Protein AF-A0A959GYV6-F1 (afdb_monomer_lite)

Foldseek 3Di:
DDDDPVNVVVVVVVVVVVPPPDDDCLDDDQLPDDDPAKDWDFAQQPPDPQADFQRDPRDTDGDRTLDPPRDPQAHFPPIDIGGDDGDCVVPPDDDDDDDDDDPDDQFDDPDDDGGGDPVDNCNSPRHHDDFDWDDDPPHDTDTDD

Secondary structure (DSSP, 8-state):
----HHHHHHHHHHHHHTT--PPP-S----S-SS--SEEEE---SS--TT-EEEEETTEEEEES---SSEETTEE----EEEEPPP--TT-S----------SS-----TT----S--S-HHHHTT------EE-STT---EE--

pLDDT: mean 87.3, std 10.49, range [53.22, 96.56]

Sequence (145 aa):
MSIRSDQFLLLLTCLLWSNTSFSQIIWQEDFNGANQGWTQNFTDCDGTPQSFAGVQNGRFEVIDMEGAPCCASGGGNGNEWLTDEIDISSACSVSLSASYGFTGIMECEPGGPYFGCSGNVNIDNGHDQMLFEYSLDGGPFVTFT

Radius of gyration: 23.27 Å; chains: 1; bounding box: 63×35×66 Å

Structure (mmCIF, N/CA/C/O backbone):
data_AF-A0A959GYV6-F1
#
_entry.id   AF-A0A959GYV6-F1
#
loop_
_atom_site.group_PDB
_atom_site.id
_atom_site.type_symbol
_atom_site.label_atom_id
_atom_site.label_alt_id
_atom_site.label_comp_id
_atom_site.label_asym_id
_atom_site.label_entity_id
_atom_site.label_seq_id
_atom_site.pdbx_PDB_ins_code
_atom_site.Cartn_x
_atom_site.Cartn_y
_atom_site.Cartn_z
_atom_site.occupancy
_atom_site.B_iso_or_equiv
_atom_site.auth_seq_id
_atom_site.auth_comp_id
_atom_site.auth_asym_id
_atom_site.auth_atom_id
_atom_site.pdbx_PDB_model_num
ATOM 1 N N . MET A 1 1 ? -42.622 -4.254 47.967 1.00 53.72 1 MET A N 1
ATOM 2 C CA . MET A 1 1 ? -42.078 -3.057 47.292 1.00 53.72 1 MET A CA 1
ATOM 3 C C . MET A 1 1 ? -42.675 -3.041 45.891 1.00 53.72 1 MET A C 1
ATOM 5 O O . MET A 1 1 ? -42.405 -3.963 45.140 1.00 53.72 1 MET A O 1
ATOM 9 N N . SER A 1 2 ? -43.614 -2.131 45.611 1.00 65.12 2 SER A N 1
ATOM 10 C CA . SER A 1 2 ? -44.363 -2.090 44.343 1.00 65.12 2 SER A CA 1
ATOM 11 C C . SER A 1 2 ? -43.698 -1.079 43.412 1.00 65.12 2 SER A C 1
ATOM 13 O O . SER A 1 2 ? -43.656 0.107 43.741 1.00 65.12 2 SER A O 1
ATOM 15 N N . ILE A 1 3 ? -43.125 -1.551 42.304 1.00 58.88 3 ILE A N 1
ATOM 16 C CA . ILE A 1 3 ? -42.569 -0.684 41.260 1.00 58.88 3 ILE A CA 1
ATOM 17 C C . ILE A 1 3 ? -43.760 -0.115 40.488 1.00 58.88 3 ILE A C 1
ATOM 19 O O . ILE A 1 3 ? -44.600 -0.866 39.993 1.00 58.88 3 ILE A O 1
ATOM 23 N N . ARG A 1 4 ? -43.873 1.214 40.428 1.00 73.12 4 ARG A N 1
ATOM 24 C CA . ARG A 1 4 ? -44.948 1.874 39.676 1.00 73.12 4 ARG A CA 1
ATOM 25 C C . ARG A 1 4 ? -44.718 1.661 38.178 1.00 73.12 4 ARG A C 1
ATOM 27 O O . ARG A 1 4 ? -43.582 1.756 37.724 1.00 73.12 4 ARG A O 1
ATOM 34 N N . SER A 1 5 ? -45.797 1.415 37.431 1.00 69.25 5 SER A N 1
ATOM 35 C CA . SER A 1 5 ? -45.821 1.239 35.964 1.00 69.25 5 SER A CA 1
ATOM 36 C C . SER A 1 5 ? -44.900 2.220 35.220 1.00 69.25 5 SER A C 1
ATOM 38 O O . SER A 1 5 ? -44.153 1.829 34.327 1.00 69.25 5 SER A O 1
ATOM 40 N N . ASP A 1 6 ? -44.878 3.477 35.662 1.00 71.62 6 ASP A N 1
ATOM 41 C CA . ASP A 1 6 ? -44.107 4.556 35.035 1.00 71.62 6 ASP A CA 1
ATOM 42 C C . ASP A 1 6 ? -42.584 4.378 35.176 1.00 71.62 6 ASP A C 1
ATOM 44 O O . ASP A 1 6 ? -41.828 4.745 34.282 1.00 71.62 6 ASP A O 1
ATOM 48 N N . GLN A 1 7 ? -42.116 3.764 36.270 1.00 70.94 7 GLN A N 1
ATOM 49 C CA . GLN A 1 7 ? -40.693 3.462 36.481 1.00 70.94 7 GLN A CA 1
ATOM 50 C C . GLN A 1 7 ? -40.235 2.270 35.639 1.00 70.94 7 GLN A C 1
ATOM 52 O O . GLN A 1 7 ? -39.088 2.229 35.202 1.00 70.94 7 GLN A O 1
ATOM 57 N N . PHE A 1 8 ? -41.135 1.316 35.390 1.00 72.62 8 PHE A N 1
ATOM 58 C CA . PHE A 1 8 ? -40.847 0.157 34.552 1.00 72.62 8 PHE A CA 1
ATOM 59 C C . PHE A 1 8 ? -40.706 0.562 33.081 1.00 72.62 8 PHE A C 1
ATOM 61 O O . PHE A 1 8 ? -39.785 0.114 32.403 1.00 72.62 8 PHE A O 1
ATOM 68 N N . LEU A 1 9 ? -41.568 1.471 32.612 1.00 75.50 9 LEU A N 1
ATOM 69 C CA . LEU A 1 9 ? -41.514 1.991 31.248 1.00 75.50 9 LEU A CA 1
ATOM 70 C C . LEU A 1 9 ? -40.233 2.800 30.991 1.00 75.50 9 LEU A C 1
ATOM 72 O O . LEU A 1 9 ? -39.627 2.634 29.938 1.00 75.50 9 LEU A O 1
ATOM 76 N N . LEU A 1 10 ? -39.792 3.607 31.967 1.00 73.69 10 LEU A N 1
ATOM 77 C CA . LEU A 1 10 ? -38.554 4.394 31.877 1.00 73.69 10 LEU A CA 1
ATOM 78 C C . LEU A 1 10 ? -37.295 3.511 31.835 1.00 73.69 10 LEU A C 1
ATOM 80 O O . LEU A 1 10 ? -36.359 3.783 31.087 1.00 73.69 10 LEU A O 1
ATOM 84 N N . LEU A 1 11 ? -37.273 2.437 32.632 1.00 71.50 11 LEU A N 1
ATOM 85 C CA . LEU A 1 11 ? -36.168 1.477 32.632 1.00 71.50 11 LEU A CA 1
ATOM 86 C C . LEU A 1 11 ? -36.087 0.737 31.288 1.00 71.50 11 LEU A C 1
ATOM 88 O O . LEU A 1 11 ? -34.999 0.521 30.758 1.00 71.50 11 LEU A O 1
ATOM 92 N N . LEU A 1 12 ? -37.248 0.384 30.725 1.00 70.31 12 LEU A N 1
ATOM 93 C CA . LEU A 1 12 ? -37.350 -0.309 29.446 1.00 70.31 12 LEU A CA 1
ATOM 94 C C . LEU A 1 12 ? -36.900 0.582 28.280 1.00 70.31 12 LEU A C 1
ATOM 96 O O . LEU A 1 12 ? -36.169 0.111 27.414 1.00 70.31 12 LEU A O 1
ATOM 100 N N . THR A 1 13 ? -37.263 1.870 28.263 1.00 68.44 13 THR A N 1
ATOM 101 C CA . THR A 1 13 ? -36.753 2.805 27.248 1.00 68.44 13 THR A CA 1
ATOM 102 C C . THR A 1 13 ? -35.246 3.017 27.372 1.00 68.44 13 THR A C 1
ATOM 104 O O . THR A 1 13 ? -34.564 2.966 26.355 1.00 68.44 13 THR A O 1
ATOM 107 N N . CYS A 1 14 ? -34.683 3.153 28.576 1.00 65.94 14 CYS A N 1
ATOM 108 C CA . CYS A 1 14 ? -33.226 3.252 28.742 1.00 65.94 14 CYS A CA 1
ATOM 109 C C . CYS A 1 14 ? -32.470 2.002 28.244 1.00 65.94 14 CYS A C 1
ATOM 111 O O . CYS A 1 14 ? -31.415 2.143 27.632 1.00 65.94 14 CYS A O 1
ATOM 113 N N . LEU A 1 15 ? -33.016 0.799 28.454 1.00 65.12 15 LEU A N 1
ATOM 114 C CA . LEU A 1 15 ? -32.416 -0.471 28.009 1.00 65.12 15 LEU A CA 1
ATOM 115 C C . LEU A 1 15 ? -32.577 -0.739 26.502 1.00 65.12 15 LEU A C 1
ATOM 117 O O . LEU A 1 15 ? -31.779 -1.461 25.905 1.00 65.12 15 LEU A O 1
ATOM 121 N N . LEU A 1 16 ? -33.613 -0.184 25.870 1.00 62.66 16 LEU A N 1
ATOM 122 C CA . LEU A 1 16 ? -33.844 -0.338 24.430 1.00 62.66 16 LEU A CA 1
ATOM 123 C C . LEU A 1 16 ? -33.045 0.674 23.595 1.00 62.66 16 LEU A C 1
ATOM 125 O O . LEU A 1 16 ? -32.715 0.382 22.450 1.00 62.66 16 LEU A O 1
ATOM 129 N N . TRP A 1 17 ? -32.688 1.828 24.165 1.00 57.50 17 TRP A N 1
ATOM 130 C CA . TRP A 1 17 ? -31.886 2.855 23.486 1.00 57.50 17 TRP A CA 1
ATOM 131 C C . TRP A 1 17 ? -30.374 2.606 23.580 1.00 57.50 17 TRP A C 1
ATOM 133 O O . TRP A 1 17 ? -29.615 3.156 22.790 1.00 57.50 17 TRP A O 1
ATOM 143 N N . SER A 1 18 ? -29.917 1.749 24.496 1.00 56.81 18 SER A N 1
ATOM 144 C CA . SER A 1 18 ? -28.494 1.409 24.640 1.00 56.81 18 SER A CA 1
ATOM 145 C C . SER A 1 18 ? -27.955 0.453 23.566 1.00 56.81 18 SER A C 1
ATOM 147 O O . SER A 1 18 ? -26.756 0.208 23.538 1.00 56.81 18 SER A O 1
ATOM 149 N N . ASN A 1 19 ? -28.812 -0.103 22.699 1.00 53.22 19 ASN A N 1
ATOM 150 C CA . ASN A 1 19 ? -28.428 -1.142 21.732 1.00 53.22 19 ASN A CA 1
ATOM 151 C C . ASN A 1 19 ? -28.335 -0.662 20.275 1.00 53.22 19 ASN A C 1
ATOM 153 O O . ASN A 1 19 ? -28.107 -1.473 19.380 1.00 53.22 19 ASN A O 1
ATOM 157 N N . THR A 1 20 ? -28.490 0.633 19.998 1.00 54.47 20 THR A N 1
ATOM 158 C CA . THR A 1 20 ? -28.178 1.163 18.665 1.00 54.47 20 THR A CA 1
ATOM 159 C C . THR A 1 20 ? -26.695 1.509 18.594 1.00 54.47 20 THR A C 1
ATOM 161 O O . THR A 1 20 ? -26.303 2.653 18.819 1.00 54.47 20 THR A O 1
ATOM 164 N N . SER A 1 21 ? -25.861 0.509 18.303 1.00 58.50 21 SER A N 1
ATOM 165 C CA . SER A 1 21 ? -24.477 0.725 17.881 1.00 58.50 21 SER A CA 1
ATOM 166 C C . SER A 1 21 ? -24.500 1.387 16.505 1.00 58.50 21 SER A C 1
ATOM 168 O O . SER A 1 21 ? -24.691 0.724 15.488 1.00 58.50 21 SER A O 1
ATOM 170 N N . PHE A 1 22 ? -24.362 2.710 16.458 1.00 63.47 22 PHE A N 1
ATOM 171 C CA . PHE A 1 22 ? -24.042 3.376 15.201 1.00 63.47 22 PHE A CA 1
ATOM 172 C C . PHE A 1 22 ? -22.615 2.989 14.818 1.00 63.47 22 PHE A C 1
ATOM 174 O O . PHE A 1 22 ? -21.720 3.041 15.661 1.00 63.47 22 PHE A O 1
ATOM 181 N N . SER A 1 23 ? -22.410 2.603 13.559 1.00 70.62 23 SER A N 1
ATOM 182 C CA . SER A 1 23 ? -21.064 2.483 13.005 1.00 70.62 23 SER A CA 1
ATOM 183 C C . SER A 1 23 ? -20.390 3.847 13.118 1.00 70.62 23 SER A C 1
ATOM 185 O O . SER A 1 23 ? -20.900 4.831 12.581 1.00 70.62 23 SER A O 1
ATOM 187 N N . GLN A 1 24 ? -19.286 3.916 13.853 1.00 84.06 24 GLN A N 1
ATOM 188 C CA . GLN A 1 24 ? -18.478 5.124 13.973 1.00 84.06 24 GLN A CA 1
ATOM 189 C C . GLN A 1 24 ? -17.292 5.007 13.021 1.00 84.06 24 GLN A C 1
ATOM 191 O O . GLN A 1 24 ? -16.722 3.928 12.867 1.00 84.06 24 GLN A O 1
ATOM 196 N N . ILE A 1 25 ? -16.929 6.115 12.380 1.00 89.38 25 ILE A N 1
ATOM 197 C CA . ILE A 1 25 ? -15.669 6.207 11.645 1.00 89.38 25 ILE A CA 1
ATOM 198 C C . ILE A 1 25 ? -14.581 6.395 12.697 1.00 89.38 25 ILE A C 1
ATOM 200 O O . ILE A 1 25 ? -14.525 7.437 13.345 1.00 89.38 25 ILE A O 1
ATOM 204 N N . ILE A 1 26 ? -13.776 5.355 12.907 1.00 91.12 26 ILE A N 1
ATOM 205 C CA . ILE A 1 26 ? -12.670 5.373 13.877 1.00 91.12 26 ILE A CA 1
ATOM 206 C C . ILE A 1 26 ? -11.472 6.122 13.283 1.00 91.12 26 ILE A C 1
ATOM 208 O O . ILE A 1 26 ? -10.762 6.828 13.993 1.00 91.12 26 ILE A O 1
ATOM 212 N N . TRP A 1 27 ? -11.286 6.010 11.968 1.00 93.00 27 TRP A N 1
ATOM 213 C CA . TRP A 1 27 ? -10.238 6.685 11.218 1.00 93.00 27 TRP A CA 1
ATOM 214 C C . TRP A 1 27 ? -10.654 6.802 9.743 1.00 93.00 27 TRP A C 1
ATOM 216 O O . TRP A 1 27 ? -11.344 5.920 9.224 1.00 93.00 27 TRP A O 1
ATOM 226 N N . GLN A 1 28 ? -10.269 7.896 9.084 1.00 93.44 28 GLN A N 1
ATOM 227 C CA . GLN A 1 28 ? -10.508 8.127 7.660 1.00 93.44 28 GLN A CA 1
ATOM 228 C C . GLN A 1 28 ? -9.423 9.041 7.095 1.00 93.44 28 GLN A C 1
ATOM 230 O O . GLN A 1 28 ? -9.187 10.118 7.633 1.00 93.44 28 GLN A O 1
ATOM 235 N N . GLU A 1 29 ? -8.860 8.652 5.956 1.00 95.00 29 GLU A N 1
ATOM 236 C CA . GLU A 1 29 ? -8.086 9.538 5.091 1.00 95.00 29 GLU A CA 1
ATOM 237 C C . GLU A 1 29 ? -8.898 9.828 3.826 1.00 95.00 29 GLU A C 1
ATOM 239 O O . GLU A 1 29 ? -9.385 8.915 3.157 1.00 95.00 29 GLU A O 1
ATOM 244 N N . ASP A 1 30 ? -9.076 11.111 3.524 1.00 94.06 30 ASP A N 1
ATOM 245 C CA . ASP A 1 30 ? -9.763 11.614 2.329 1.00 94.06 30 ASP A CA 1
ATOM 246 C C . ASP A 1 30 ? -8.837 12.449 1.430 1.00 94.06 30 ASP A C 1
ATOM 248 O O . ASP A 1 30 ? -9.275 13.026 0.434 1.00 94.06 30 ASP A O 1
ATOM 252 N N . PHE A 1 31 ? -7.553 12.501 1.791 1.00 94.50 31 PHE A N 1
ATOM 253 C CA . PHE A 1 31 ? -6.476 13.256 1.169 1.00 94.50 31 PHE A CA 1
ATOM 254 C C . PHE A 1 31 ? -6.792 14.746 1.030 1.00 94.50 31 PHE A C 1
ATOM 256 O O . PHE A 1 31 ? -6.280 15.432 0.138 1.00 94.50 31 PHE A O 1
ATOM 263 N N . ASN A 1 32 ? -7.637 15.261 1.928 1.00 91.75 32 ASN A N 1
ATOM 264 C CA . ASN A 1 32 ? -7.999 16.659 1.998 1.00 91.75 32 ASN A CA 1
ATOM 265 C C . ASN A 1 32 ? -7.324 17.323 3.204 1.00 91.75 32 ASN A C 1
ATOM 267 O O . ASN A 1 32 ? -7.686 17.117 4.361 1.00 91.75 32 ASN A O 1
ATOM 271 N N . GLY A 1 33 ? -6.353 18.188 2.923 1.00 88.06 33 GLY A N 1
ATOM 272 C CA . GLY A 1 33 ? -5.636 18.938 3.948 1.00 88.06 33 GLY A CA 1
ATOM 273 C C . GLY A 1 33 ? -4.312 18.292 4.343 1.00 88.06 33 GLY A C 1
ATOM 274 O O . GLY A 1 33 ? -3.539 17.870 3.486 1.00 88.06 33 GLY A O 1
ATOM 275 N N . ALA A 1 34 ? -3.993 18.333 5.636 1.00 89.25 34 ALA A N 1
ATOM 276 C CA . ALA A 1 34 ? -2.729 17.820 6.154 1.00 89.25 34 ALA A CA 1
ATOM 277 C C . ALA A 1 34 ? -2.789 16.298 6.343 1.00 89.25 34 ALA A C 1
ATOM 279 O O . ALA A 1 34 ? -3.842 15.767 6.679 1.00 89.25 34 ALA A O 1
ATOM 280 N N . ASN A 1 35 ? -1.643 15.629 6.180 1.00 91.94 35 ASN A N 1
ATOM 281 C CA . ASN A 1 35 ? -1.473 14.205 6.477 1.00 91.94 35 ASN A CA 1
ATOM 282 C C . ASN A 1 35 ? -1.975 13.895 7.904 1.00 91.94 35 ASN A C 1
ATOM 284 O O . ASN A 1 35 ? -1.534 14.535 8.864 1.00 91.94 35 ASN A O 1
ATOM 288 N N . GLN A 1 36 ? -2.906 12.940 8.014 1.00 88.06 36 GLN A N 1
ATOM 289 C CA . GLN A 1 36 ? -3.612 12.597 9.254 1.00 88.06 36 GLN A CA 1
ATOM 290 C C . GLN A 1 36 ? -3.006 11.400 10.010 1.00 88.06 36 GLN A C 1
ATOM 292 O O . GLN A 1 36 ? -3.703 10.743 10.783 1.00 88.06 36 GLN A O 1
ATOM 297 N N . GLY A 1 37 ? -1.719 11.120 9.805 1.00 92.44 37 GLY A N 1
ATOM 298 C CA . GLY A 1 37 ? -1.010 10.023 10.463 1.00 92.44 37 GLY A CA 1
ATOM 299 C C . GLY A 1 37 ? -0.815 8.838 9.530 1.00 92.44 37 GLY A C 1
ATOM 300 O O . GLY A 1 37 ? -1.466 7.804 9.663 1.00 92.44 37 GLY A O 1
ATOM 301 N N . TRP A 1 38 ? 0.054 9.019 8.541 1.00 95.88 38 TRP A N 1
ATOM 302 C CA . TRP A 1 38 ? 0.535 7.957 7.667 1.00 95.88 38 TRP A CA 1
ATOM 303 C C . TRP A 1 38 ? 1.924 8.286 7.128 1.00 95.88 38 TRP A C 1
ATOM 305 O O . TRP A 1 38 ? 2.351 9.444 7.061 1.00 95.88 38 TRP A O 1
ATOM 315 N N . THR A 1 39 ? 2.619 7.251 6.682 1.00 96.56 39 THR A N 1
ATOM 316 C CA . THR A 1 39 ? 3.921 7.327 6.031 1.00 96.56 39 THR A CA 1
ATOM 317 C C . THR A 1 39 ? 3.868 6.658 4.664 1.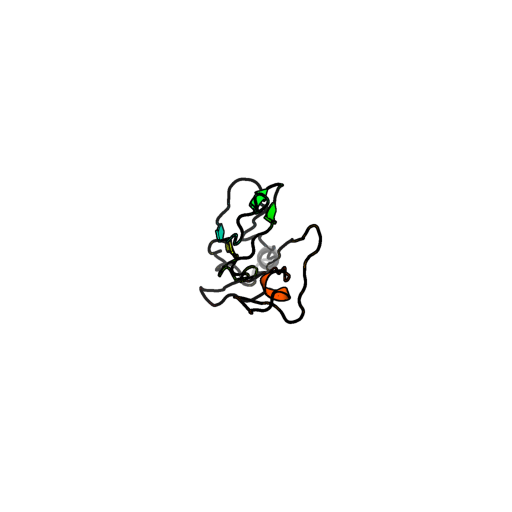00 96.56 39 THR A C 1
ATOM 319 O O . THR A 1 39 ? 2.930 5.936 4.330 1.00 96.56 39 THR A O 1
ATOM 322 N N . GLN A 1 40 ? 4.866 6.951 3.840 1.00 95.44 40 GLN A N 1
ATOM 323 C CA . GLN A 1 40 ? 5.019 6.346 2.527 1.00 95.44 40 GLN A CA 1
ATOM 324 C C . GLN A 1 40 ? 6.486 5.994 2.309 1.00 95.44 40 GLN A C 1
ATOM 326 O O . GLN A 1 40 ? 7.378 6.744 2.718 1.00 95.44 40 GLN A O 1
ATOM 331 N N . ASN A 1 41 ? 6.728 4.882 1.632 1.00 95.12 41 ASN A N 1
ATOM 332 C CA . ASN A 1 41 ? 8.045 4.456 1.202 1.00 95.12 41 ASN A CA 1
ATOM 333 C C . ASN A 1 41 ? 7.934 3.914 -0.219 1.00 95.12 41 ASN A C 1
ATOM 335 O O . ASN A 1 41 ? 7.536 2.770 -0.427 1.00 95.12 41 ASN A O 1
ATOM 339 N N . PHE A 1 42 ? 8.257 4.767 -1.188 1.00 95.12 42 PHE A N 1
ATOM 340 C CA . PHE A 1 42 ? 8.234 4.406 -2.595 1.00 95.12 42 PHE A CA 1
ATOM 341 C C . PHE A 1 42 ? 9.634 4.523 -3.188 1.00 95.12 42 PHE A C 1
ATOM 343 O O . PHE A 1 42 ? 10.342 5.502 -2.949 1.00 95.12 42 PHE A O 1
ATOM 350 N N . THR A 1 43 ? 10.027 3.513 -3.956 1.00 94.62 43 THR A N 1
ATOM 351 C CA . THR A 1 43 ? 11.280 3.468 -4.705 1.00 94.62 43 THR A CA 1
ATOM 352 C C . THR A 1 43 ? 10.973 3.595 -6.188 1.00 94.62 43 THR A C 1
ATOM 354 O O . THR A 1 43 ? 10.215 2.793 -6.732 1.00 94.62 43 THR A O 1
ATOM 357 N N . ASP A 1 44 ? 11.579 4.610 -6.790 1.00 93.69 44 ASP A N 1
ATOM 358 C CA . ASP A 1 44 ? 11.684 4.825 -8.231 1.00 93.69 44 ASP A CA 1
ATOM 359 C C . ASP A 1 44 ? 13.034 4.248 -8.679 1.00 93.69 44 ASP A C 1
ATOM 361 O O . ASP A 1 44 ? 14.090 4.610 -8.139 1.00 93.69 44 ASP A O 1
ATOM 365 N N . CYS A 1 45 ? 12.989 3.275 -9.582 1.00 91.50 45 CYS A N 1
ATOM 366 C CA . CYS A 1 45 ? 14.138 2.479 -9.982 1.00 91.50 45 CYS A CA 1
ATOM 367 C C . CYS A 1 45 ? 14.813 2.959 -11.267 1.00 91.50 45 CYS A C 1
ATOM 369 O O . CYS A 1 45 ? 15.955 2.558 -11.521 1.00 91.50 45 CYS A O 1
ATOM 371 N N . ASP A 1 46 ? 14.170 3.819 -12.052 1.00 89.00 46 ASP A N 1
ATOM 372 C CA . ASP A 1 46 ? 14.699 4.304 -13.328 1.00 89.00 46 ASP A CA 1
ATOM 373 C C . ASP A 1 46 ? 14.796 5.840 -13.423 1.00 89.00 46 ASP A C 1
ATOM 375 O O . ASP A 1 46 ? 15.527 6.365 -14.274 1.00 89.00 46 ASP A O 1
ATOM 379 N N . GLY A 1 47 ? 14.188 6.556 -12.477 1.00 88.38 47 GLY A N 1
ATOM 380 C CA . GLY A 1 47 ? 14.299 7.992 -12.294 1.00 88.38 47 GLY A CA 1
ATOM 381 C C . GLY A 1 47 ? 13.533 8.792 -13.336 1.00 88.38 47 GLY A C 1
ATOM 382 O O . GLY A 1 47 ? 14.018 9.876 -13.708 1.00 88.38 47 GLY A O 1
ATOM 383 N N . THR A 1 48 ? 12.423 8.282 -13.889 1.00 89.75 48 THR A N 1
ATOM 384 C CA . THR A 1 48 ? 11.721 9.046 -14.924 1.00 89.75 48 THR A CA 1
ATOM 385 C C . THR A 1 48 ? 11.162 10.364 -14.366 1.00 89.75 48 THR A C 1
ATOM 387 O O . THR A 1 48 ? 10.692 10.450 -13.232 1.00 89.75 48 THR A O 1
ATOM 390 N N . PRO A 1 49 ? 11.181 11.463 -15.146 1.00 92.00 49 PRO A N 1
ATOM 391 C CA . PRO A 1 49 ? 10.594 12.731 -14.704 1.00 92.00 49 PRO A CA 1
ATOM 392 C C . PRO A 1 49 ? 9.086 12.681 -14.418 1.00 92.00 49 PRO A C 1
ATOM 394 O O . PRO A 1 49 ? 8.541 13.659 -13.904 1.00 92.00 49 PRO A O 1
ATOM 397 N N . GLN A 1 50 ? 8.403 11.619 -14.843 1.00 89.44 50 GLN A N 1
ATOM 398 C CA . GLN A 1 50 ? 6.972 11.411 -14.670 1.00 89.44 50 GLN A CA 1
ATOM 399 C C . GLN A 1 50 ? 6.646 10.678 -13.364 1.00 89.44 50 GLN A C 1
ATOM 401 O O . GLN A 1 50 ? 5.496 10.767 -12.925 1.00 89.44 50 GLN A O 1
ATOM 406 N N . SER A 1 51 ? 7.632 10.014 -12.753 1.00 94.06 51 SER A N 1
ATOM 407 C CA . SER A 1 51 ? 7.481 9.268 -11.510 1.00 94.06 51 SER A CA 1
ATOM 408 C C . SER A 1 51 ? 6.984 10.157 -10.372 1.00 94.06 51 SER A C 1
ATOM 410 O O . SER A 1 51 ? 7.465 11.275 -10.143 1.00 94.06 51 SER A O 1
ATOM 412 N N . PHE A 1 52 ? 5.967 9.678 -9.660 1.00 95.31 52 PHE A N 1
ATOM 413 C CA . PHE A 1 52 ? 5.328 10.416 -8.579 1.00 95.31 52 PHE A CA 1
ATOM 414 C C . PHE A 1 52 ? 4.696 9.473 -7.556 1.00 95.31 52 PHE A C 1
ATOM 416 O O . PHE A 1 52 ? 3.954 8.562 -7.911 1.00 95.31 52 PHE A O 1
ATOM 423 N N . ALA A 1 53 ? 4.916 9.759 -6.272 1.00 95.75 53 ALA A N 1
ATOM 424 C CA . ALA A 1 53 ? 4.176 9.166 -5.164 1.00 95.75 53 ALA A CA 1
ATOM 425 C C . ALA A 1 53 ? 3.817 10.254 -4.145 1.00 95.75 53 ALA A C 1
ATOM 427 O O . ALA A 1 53 ? 4.694 10.857 -3.513 1.00 95.75 53 ALA A O 1
ATOM 428 N N . GLY A 1 54 ? 2.526 10.533 -3.992 1.00 95.81 54 GLY A N 1
ATOM 429 C CA . GLY A 1 54 ? 2.065 11.526 -3.031 1.00 95.81 54 GLY A CA 1
ATOM 430 C C . GLY A 1 54 ? 0.625 11.971 -3.235 1.00 95.81 54 GLY A C 1
ATOM 431 O O . GLY A 1 54 ? -0.119 11.434 -4.051 1.00 95.81 54 GLY A O 1
ATOM 432 N N . VAL A 1 55 ? 0.220 12.986 -2.474 1.00 96.06 55 VAL A N 1
ATOM 433 C CA . VAL A 1 55 ? -1.137 13.534 -2.550 1.00 96.06 55 VAL A CA 1
ATOM 434 C C . VAL A 1 55 ? -1.224 14.598 -3.636 1.00 96.06 55 VAL A C 1
ATOM 436 O O . VAL A 1 55 ? -0.560 15.632 -3.563 1.00 96.06 55 VAL A O 1
ATOM 439 N N . GLN A 1 56 ? -2.104 14.377 -4.609 1.00 94.19 56 GLN A N 1
ATOM 440 C CA . GLN A 1 56 ? -2.504 15.382 -5.588 1.00 94.19 56 GLN A CA 1
ATOM 441 C C . GLN A 1 56 ? -3.946 15.132 -6.046 1.00 94.19 56 GLN A C 1
ATOM 443 O O . GLN A 1 56 ? -4.471 14.029 -5.940 1.00 94.19 56 GLN A O 1
ATOM 448 N N . ASN A 1 57 ? -4.634 16.174 -6.520 1.00 92.38 57 ASN A N 1
ATOM 449 C CA . ASN A 1 57 ? -6.006 16.065 -7.039 1.00 92.38 57 ASN A CA 1
ATOM 450 C C . ASN A 1 57 ? -7.018 15.402 -6.072 1.00 92.38 57 ASN A C 1
ATOM 452 O O . ASN A 1 57 ? -7.946 14.727 -6.523 1.00 92.38 57 ASN A O 1
ATOM 456 N N . GLY A 1 58 ? -6.836 15.580 -4.757 1.00 92.75 58 GLY A N 1
ATOM 457 C CA . GLY A 1 58 ? -7.714 15.015 -3.724 1.00 92.75 58 GLY A CA 1
ATOM 458 C C . GLY A 1 58 ? -7.613 13.495 -3.561 1.00 92.75 58 GLY A C 1
ATOM 459 O O . GLY A 1 58 ? -8.575 12.873 -3.125 1.00 92.75 58 GLY A O 1
ATOM 460 N N . ARG A 1 59 ? -6.490 12.883 -3.959 1.00 94.31 59 ARG A N 1
ATOM 461 C CA . ARG A 1 59 ? -6.191 11.464 -3.735 1.00 94.31 59 ARG A CA 1
ATOM 462 C C . ARG A 1 59 ? -4.691 11.248 -3.567 1.00 94.31 59 ARG A C 1
ATOM 464 O O . ARG A 1 59 ? -3.889 12.110 -3.925 1.00 94.31 59 ARG A O 1
ATOM 471 N N . PHE A 1 60 ? -4.313 10.088 -3.057 1.00 96.00 60 PHE A N 1
ATOM 472 C CA . PHE A 1 60 ? -2.950 9.607 -3.205 1.00 96.00 60 PHE A CA 1
ATOM 473 C C . PHE A 1 60 ? -2.764 9.035 -4.612 1.00 96.00 60 PHE A C 1
ATOM 475 O O . PHE A 1 60 ? -3.573 8.222 -5.062 1.00 96.00 60 PHE A O 1
ATOM 482 N N . GLU A 1 61 ? -1.739 9.488 -5.323 1.00 95.62 61 GLU A N 1
ATOM 483 C CA . GLU A 1 61 ? -1.405 9.017 -6.663 1.00 95.62 61 GLU A CA 1
ATOM 484 C C . GLU A 1 61 ? -0.020 8.381 -6.665 1.00 95.62 61 GLU A C 1
ATOM 486 O O . GLU A 1 61 ? 0.917 8.915 -6.069 1.00 95.62 61 GLU A O 1
ATOM 491 N N . VAL A 1 62 ? 0.077 7.252 -7.365 1.00 94.56 62 VAL A N 1
ATOM 492 C CA . VAL A 1 62 ? 1.319 6.548 -7.675 1.00 94.56 62 VAL A CA 1
ATOM 493 C C . VAL A 1 62 ? 1.418 6.483 -9.191 1.00 94.56 62 VAL A C 1
ATOM 495 O O . VAL A 1 62 ? 0.468 6.065 -9.855 1.00 94.56 62 VAL A O 1
ATOM 498 N N . ILE A 1 63 ? 2.538 6.942 -9.730 1.00 93.19 63 ILE A N 1
ATOM 499 C CA . ILE A 1 63 ? 2.837 6.971 -11.158 1.00 93.19 63 ILE A CA 1
ATOM 500 C C . ILE A 1 63 ? 4.267 6.478 -11.297 1.00 93.19 63 ILE A C 1
ATOM 502 O O . ILE A 1 63 ? 5.141 7.107 -10.711 1.00 93.19 63 ILE A O 1
ATOM 506 N N . ASP A 1 64 ? 4.479 5.404 -12.061 1.00 90.50 64 ASP A N 1
ATOM 507 C CA . ASP A 1 64 ? 5.818 4.942 -12.468 1.00 90.50 64 ASP A CA 1
ATOM 508 C C . ASP A 1 64 ? 6.767 4.784 -11.262 1.00 90.50 64 ASP A C 1
ATOM 510 O O . ASP A 1 64 ? 7.764 5.490 -11.120 1.00 90.50 64 ASP A O 1
ATOM 514 N N . MET A 1 65 ? 6.330 3.956 -10.302 1.00 93.06 65 MET A N 1
ATOM 515 C CA . MET A 1 65 ? 7.094 3.605 -9.103 1.00 93.06 65 MET A CA 1
ATOM 516 C C . MET A 1 65 ? 7.145 2.078 -8.980 1.00 93.06 65 MET A C 1
ATOM 518 O O . MET A 1 65 ? 6.159 1.451 -8.583 1.00 93.06 65 MET A O 1
ATOM 522 N N . GLU A 1 66 ? 8.299 1.474 -9.243 1.00 91.88 66 GLU A N 1
ATOM 523 C CA . GLU A 1 66 ? 8.428 0.017 -9.436 1.00 91.88 66 GLU A CA 1
ATOM 524 C C . GLU A 1 66 ? 8.693 -0.725 -8.115 1.00 91.88 66 GLU A C 1
ATOM 526 O O . GLU A 1 66 ? 8.390 -1.909 -7.944 1.00 91.88 66 GLU A O 1
ATOM 531 N N . GLY A 1 67 ? 9.269 -0.019 -7.143 1.00 91.56 67 GLY A N 1
ATOM 532 C CA . GLY A 1 67 ? 9.480 -0.507 -5.789 1.00 91.56 67 GLY A CA 1
ATOM 533 C C . GLY A 1 67 ? 10.716 -1.365 -5.576 1.00 91.56 67 GLY A C 1
ATOM 534 O O . GLY A 1 67 ? 11.296 -1.958 -6.482 1.00 91.56 67 GLY A O 1
ATOM 535 N N . ALA A 1 68 ? 11.153 -1.406 -4.318 1.00 90.25 68 ALA A N 1
ATOM 536 C CA . ALA A 1 68 ? 12.385 -2.080 -3.941 1.00 90.25 68 ALA A CA 1
ATOM 537 C C . ALA A 1 68 ? 12.213 -3.612 -3.850 1.00 90.25 68 ALA A C 1
ATOM 539 O O . ALA A 1 68 ? 11.141 -4.093 -3.479 1.00 90.25 68 ALA A O 1
ATOM 540 N N . PRO A 1 69 ? 13.288 -4.389 -4.085 1.00 91.75 69 PRO A N 1
ATOM 541 C CA . PRO A 1 69 ? 14.555 -3.959 -4.681 1.00 91.75 69 PRO A CA 1
ATOM 542 C C . PRO A 1 69 ? 14.394 -3.578 -6.160 1.00 91.75 69 PRO A C 1
ATOM 544 O O . PRO A 1 69 ? 13.576 -4.162 -6.857 1.00 91.75 69 PRO A O 1
ATOM 547 N N . CYS A 1 70 ? 15.235 -2.663 -6.648 1.00 92.56 70 CYS A N 1
ATOM 548 C CA . CYS A 1 70 ? 15.308 -2.379 -8.080 1.00 92.56 70 CYS A CA 1
ATOM 549 C C . CYS A 1 70 ? 15.924 -3.561 -8.827 1.00 92.56 70 CYS A C 1
ATOM 551 O O . CYS A 1 70 ? 17.052 -3.983 -8.546 1.00 92.56 70 CYS A O 1
ATOM 553 N N . CYS A 1 71 ? 15.162 -4.102 -9.765 1.00 90.88 71 CYS A N 1
ATOM 554 C CA . CYS A 1 71 ? 15.505 -5.267 -10.557 1.00 90.88 71 CYS A CA 1
ATOM 555 C C . CYS A 1 71 ? 16.184 -4.841 -11.861 1.00 90.88 71 CYS A C 1
ATOM 557 O O . CYS A 1 71 ? 16.091 -3.701 -12.304 1.00 90.88 71 CYS A O 1
ATOM 559 N N . ALA A 1 72 ? 16.881 -5.770 -12.520 1.00 86.25 72 ALA A N 1
ATOM 560 C CA . ALA A 1 72 ? 17.615 -5.463 -13.753 1.00 86.25 72 ALA A CA 1
ATOM 561 C C . ALA A 1 72 ? 16.715 -4.993 -14.911 1.00 86.25 72 ALA A C 1
ATOM 563 O O . ALA A 1 72 ? 17.216 -4.488 -15.913 1.00 86.25 72 ALA A O 1
ATOM 564 N N . SER A 1 73 ? 15.408 -5.220 -14.809 1.00 81.56 73 SER A N 1
ATOM 565 C CA . SER A 1 73 ? 14.443 -4.868 -15.842 1.00 81.56 73 SER A CA 1
ATOM 566 C C . SER A 1 73 ? 13.206 -4.169 -15.288 1.00 81.56 73 SER A C 1
ATOM 568 O O . SER A 1 73 ? 12.255 -4.113 -16.033 1.00 81.56 73 SER A O 1
ATOM 570 N N . GLY A 1 74 ? 13.206 -3.674 -14.044 1.00 88.31 74 GLY A N 1
ATOM 571 C CA . GLY A 1 74 ? 12.037 -3.051 -13.406 1.00 88.31 74 GLY A CA 1
ATOM 572 C C . GLY A 1 74 ? 12.180 -3.021 -11.879 1.00 88.31 74 GLY A C 1
ATOM 573 O O . GLY A 1 74 ? 13.289 -2.809 -11.383 1.00 88.31 74 GLY A O 1
ATOM 574 N N . GLY A 1 75 ? 11.119 -3.293 -11.120 1.00 90.94 75 GLY A N 1
ATOM 575 C CA . GLY A 1 75 ? 11.135 -3.264 -9.652 1.00 90.94 75 GLY A CA 1
ATOM 576 C C . GLY A 1 75 ? 10.544 -4.494 -8.978 1.00 90.94 75 GLY A C 1
ATOM 577 O O . GLY A 1 75 ? 10.031 -5.416 -9.606 1.00 90.94 75 GLY A O 1
ATOM 578 N N . GLY A 1 76 ? 10.707 -4.523 -7.659 1.00 89.62 76 GLY A N 1
ATOM 579 C CA . GLY A 1 76 ? 10.338 -5.639 -6.796 1.00 89.62 76 GLY A CA 1
ATOM 580 C C . GLY A 1 76 ? 9.004 -5.461 -6.073 1.00 89.62 76 GLY A C 1
ATOM 581 O O . GLY A 1 76 ? 8.733 -6.226 -5.147 1.00 89.62 76 GLY A O 1
ATOM 582 N N . ASN A 1 77 ? 8.196 -4.459 -6.438 1.00 82.62 77 ASN A N 1
ATOM 583 C CA . ASN A 1 77 ? 6.875 -4.187 -5.861 1.00 82.62 77 ASN A CA 1
ATOM 584 C C . ASN A 1 77 ? 6.855 -3.950 -4.333 1.00 82.62 77 ASN A C 1
ATOM 586 O O . ASN A 1 77 ? 5.824 -4.122 -3.686 1.00 82.62 77 ASN A O 1
ATOM 590 N N . GLY A 1 78 ? 7.976 -3.540 -3.731 1.00 85.44 78 GLY A N 1
ATOM 591 C CA . GLY A 1 78 ? 8.094 -3.236 -2.296 1.00 85.44 78 GLY A CA 1
ATOM 592 C C . GLY A 1 78 ? 7.704 -1.806 -1.908 1.00 85.44 78 GLY A C 1
ATOM 593 O O . GLY A 1 78 ? 8.318 -1.241 -1.005 1.00 85.44 78 GLY A O 1
ATOM 594 N N . ASN A 1 79 ? 6.764 -1.198 -2.631 1.00 92.81 79 ASN A N 1
ATOM 595 C CA . ASN A 1 79 ? 6.274 0.148 -2.350 1.00 92.81 79 ASN A CA 1
ATOM 596 C C . ASN A 1 79 ? 5.133 0.108 -1.339 1.00 92.81 79 ASN A C 1
ATOM 598 O O . ASN A 1 79 ? 4.239 -0.727 -1.447 1.00 92.81 79 ASN A O 1
ATOM 602 N N . GLU A 1 80 ? 5.143 1.032 -0.383 1.00 93.94 80 GLU A N 1
ATOM 603 C CA . GLU A 1 80 ? 4.190 1.013 0.720 1.00 93.94 80 GLU A CA 1
ATOM 604 C C . GLU A 1 80 ? 3.650 2.406 1.037 1.00 93.94 80 GLU A C 1
ATOM 606 O O . GLU A 1 80 ? 4.384 3.395 1.113 1.00 93.94 80 GLU A O 1
ATOM 611 N N . TRP A 1 81 ? 2.345 2.451 1.283 1.00 95.94 81 TRP A N 1
ATOM 612 C CA . TRP A 1 81 ? 1.668 3.527 1.985 1.00 95.94 81 TRP A CA 1
ATOM 613 C C . TRP A 1 81 ? 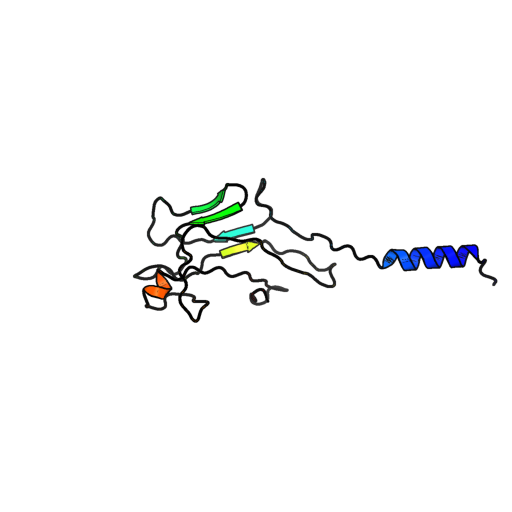1.047 2.924 3.246 1.00 95.94 81 TRP A C 1
ATOM 615 O O . TRP A 1 81 ? 0.293 1.956 3.149 1.00 95.94 81 TRP A O 1
ATOM 625 N N . LEU A 1 82 ? 1.386 3.461 4.418 1.00 96.38 82 LEU A N 1
ATOM 626 C CA . LEU A 1 82 ? 1.062 2.846 5.704 1.00 96.38 82 LEU A CA 1
ATOM 627 C C . LEU A 1 82 ? 0.509 3.883 6.679 1.00 96.38 82 LEU A C 1
ATOM 629 O O . LEU A 1 82 ? 1.151 4.902 6.934 1.00 96.38 82 LEU A O 1
ATOM 633 N N . THR A 1 83 ? -0.661 3.610 7.254 1.00 96.19 83 THR A N 1
ATOM 634 C CA . THR A 1 83 ? -1.222 4.427 8.337 1.00 96.19 83 THR A CA 1
ATOM 635 C C . THR A 1 83 ? -0.407 4.282 9.616 1.00 96.19 83 THR A C 1
ATOM 637 O O . THR A 1 83 ? 0.192 3.238 9.870 1.00 96.19 83 THR A O 1
ATOM 640 N N . ASP A 1 84 ? -0.470 5.290 10.480 1.00 95.12 84 ASP A N 1
ATOM 641 C CA . ASP A 1 84 ? -0.123 5.110 11.886 1.00 95.12 84 ASP A CA 1
ATOM 642 C C . ASP A 1 84 ? -1.047 4.059 12.536 1.00 95.12 84 ASP A C 1
ATOM 644 O O . ASP A 1 84 ? -2.084 3.667 11.985 1.00 95.1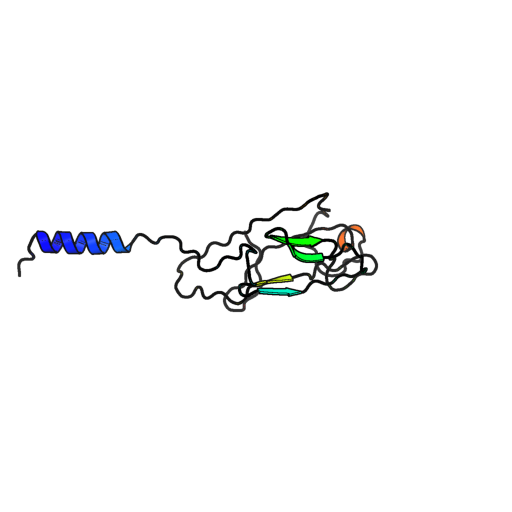2 84 ASP A O 1
ATOM 648 N N . GLU A 1 85 ? -0.678 3.589 13.728 1.00 95.50 85 GLU A N 1
ATOM 649 C CA . GLU A 1 85 ? -1.505 2.656 14.494 1.00 95.50 85 GLU A CA 1
ATOM 650 C C . GLU A 1 85 ? -2.851 3.297 14.875 1.00 95.50 85 GLU A C 1
ATOM 652 O O . GLU A 1 85 ? -2.909 4.381 15.461 1.00 95.50 85 GLU A O 1
ATOM 657 N N . ILE A 1 86 ? -3.947 2.599 14.571 1.00 94.56 86 ILE A N 1
ATOM 658 C CA . ILE A 1 86 ? -5.313 3.042 14.872 1.00 94.56 86 ILE A C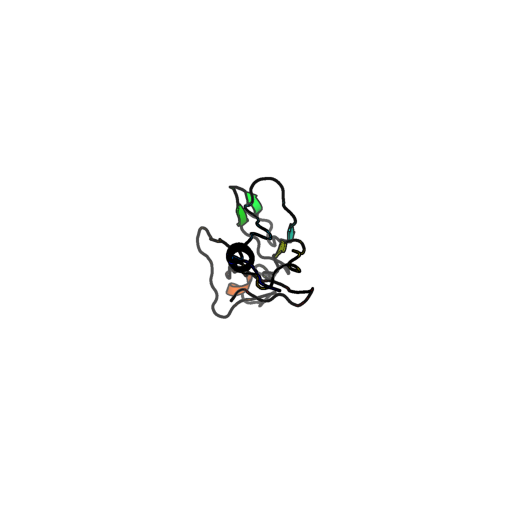A 1
ATOM 659 C C . ILE A 1 86 ? -5.819 2.272 16.097 1.00 94.56 86 ILE A C 1
ATOM 661 O O . ILE A 1 86 ? -5.940 1.047 16.062 1.00 94.56 86 ILE A O 1
ATOM 665 N N . ASP A 1 87 ? -6.153 2.981 17.180 1.00 92.88 87 ASP A N 1
ATOM 666 C CA . ASP A 1 87 ? -6.722 2.367 18.386 1.00 92.88 87 ASP A CA 1
ATOM 667 C C . ASP A 1 87 ? -8.169 1.911 18.147 1.00 92.88 87 ASP A C 1
ATOM 669 O O . ASP A 1 87 ? -9.094 2.715 18.008 1.00 92.88 87 ASP A O 1
ATOM 673 N N . ILE A 1 88 ? -8.363 0.593 18.142 1.00 92.12 88 ILE A N 1
ATOM 674 C CA . ILE A 1 88 ? -9.665 -0.063 17.994 1.00 92.12 88 ILE A CA 1
ATOM 675 C C . ILE A 1 88 ? -10.143 -0.737 19.291 1.00 92.12 88 ILE A C 1
ATOM 677 O O . ILE A 1 88 ? -11.103 -1.504 19.264 1.00 92.12 88 ILE A O 1
ATOM 681 N N . SER A 1 89 ? -9.523 -0.452 20.442 1.00 91.62 89 SER A N 1
ATOM 682 C CA . SER A 1 89 ? -9.801 -1.116 21.732 1.00 91.62 89 SER A CA 1
ATOM 683 C C . SER A 1 89 ? -11.244 -0.966 22.236 1.00 91.62 89 SER A C 1
ATOM 685 O O . SER A 1 89 ? -11.711 -1.759 23.056 1.00 91.62 89 SER A O 1
ATOM 687 N N . SER A 1 90 ? -11.968 0.038 21.738 1.00 87.38 90 SER A N 1
ATOM 688 C CA . SER A 1 90 ? -13.380 0.284 22.054 1.00 87.38 90 SER A CA 1
ATOM 689 C C . SER A 1 90 ? -14.366 -0.373 21.076 1.00 87.38 90 SER A C 1
ATOM 691 O O . SER A 1 90 ? -15.579 -0.282 21.280 1.00 87.38 90 SER A O 1
ATOM 693 N N . ALA A 1 91 ? -13.873 -1.046 20.032 1.00 88.12 91 ALA A N 1
ATOM 694 C CA . ALA A 1 91 ? -14.684 -1.665 18.993 1.00 88.12 91 ALA A CA 1
ATOM 695 C C . ALA A 1 91 ? -14.764 -3.190 19.165 1.00 88.12 91 ALA A C 1
ATOM 697 O O . ALA A 1 91 ? -13.761 -3.878 19.323 1.00 88.12 91 ALA A O 1
ATOM 698 N N . CYS A 1 92 ? -15.975 -3.743 19.068 1.00 87.12 92 CYS A N 1
ATOM 699 C CA . CYS A 1 92 ? -16.179 -5.199 19.036 1.00 87.12 92 CYS A CA 1
ATOM 700 C C . CYS A 1 92 ? -15.977 -5.798 17.634 1.00 87.12 92 CYS A C 1
ATOM 702 O O . CYS A 1 92 ? -15.810 -7.006 17.492 1.00 87.12 92 CYS A O 1
ATOM 704 N N . SER A 1 93 ? -16.063 -4.965 16.597 1.00 88.88 93 SER A N 1
ATOM 705 C CA . SER A 1 93 ? -15.919 -5.345 15.194 1.00 88.88 93 SER A CA 1
ATOM 706 C C . SER A 1 93 ? -15.491 -4.128 14.387 1.00 88.88 93 SER A C 1
ATOM 708 O O . SER A 1 93 ? -16.026 -3.039 14.603 1.00 88.88 93 SER A O 1
ATOM 710 N N . VAL A 1 94 ? -14.589 -4.329 13.433 1.00 89.69 94 VAL A N 1
ATOM 711 C CA . VAL A 1 94 ? -14.079 -3.283 12.543 1.00 89.69 94 VAL A CA 1
ATOM 712 C C . VAL A 1 94 ? -14.282 -3.737 11.104 1.00 89.69 94 VAL A C 1
ATOM 714 O O . VAL A 1 94 ? -14.036 -4.894 10.774 1.00 89.69 94 VAL A O 1
ATOM 717 N N . SER A 1 95 ? -14.746 -2.825 10.256 1.00 91.69 95 SER A N 1
ATOM 718 C CA . SER A 1 95 ? -14.787 -3.006 8.807 1.00 91.69 95 SER A CA 1
ATOM 719 C C . SER A 1 95 ? -13.797 -2.049 8.164 1.00 91.69 95 SER A C 1
ATOM 721 O O . SER A 1 95 ? -13.773 -0.869 8.515 1.00 91.69 95 SER A O 1
ATOM 723 N N . LEU A 1 96 ? -13.032 -2.546 7.202 1.00 92.31 96 LEU A N 1
ATOM 724 C CA . LEU A 1 96 ? -12.108 -1.755 6.402 1.00 92.31 96 LEU A CA 1
ATOM 725 C C . LEU A 1 96 ? -12.681 -1.591 4.997 1.00 92.31 96 LEU A C 1
ATOM 727 O O . LEU A 1 96 ? -13.327 -2.494 4.466 1.00 92.31 96 LEU A O 1
ATOM 731 N N . SER A 1 97 ? -12.451 -0.434 4.392 1.00 92.94 97 SER A N 1
ATOM 732 C CA . SER A 1 97 ? -12.835 -0.173 3.008 1.00 92.94 97 SER A CA 1
ATOM 733 C C . SER A 1 97 ? -11.875 0.827 2.390 1.00 92.94 97 SER A C 1
ATOM 735 O O . SER A 1 97 ? -11.547 1.825 3.028 1.00 92.94 97 SER A O 1
ATOM 737 N N . ALA A 1 98 ? -11.495 0.594 1.139 1.00 93.19 98 ALA A N 1
ATOM 738 C CA . ALA A 1 98 ? -10.702 1.519 0.346 1.00 93.19 98 ALA A CA 1
ATOM 739 C C . ALA A 1 98 ? -11.406 1.781 -0.989 1.00 93.19 98 ALA A C 1
ATOM 741 O O . ALA A 1 98 ? -11.985 0.875 -1.588 1.00 93.19 98 ALA A O 1
ATOM 742 N N . SER A 1 99 ? -11.359 3.030 -1.450 1.00 94.44 99 SER A N 1
ATOM 743 C CA . SER A 1 99 ? -11.748 3.393 -2.813 1.00 94.44 99 SER A CA 1
ATOM 744 C C . SER A 1 99 ? -10.484 3.614 -3.623 1.00 94.44 99 SER A C 1
ATOM 746 O O . SER A 1 99 ? -9.652 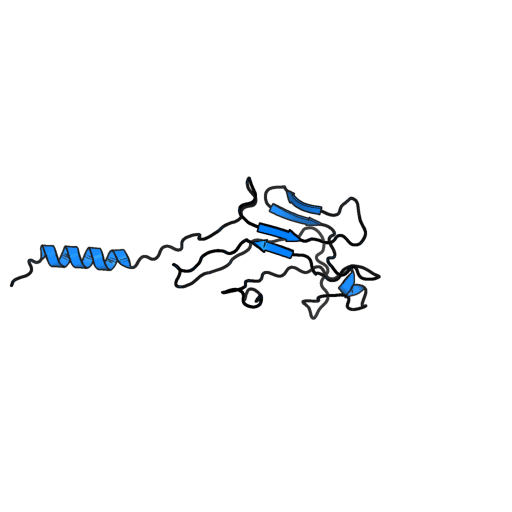4.434 -3.247 1.00 94.44 99 SER A O 1
ATOM 748 N N . TYR A 1 100 ? -10.344 2.887 -4.725 1.00 93.69 100 TYR A N 1
ATOM 749 C CA . TYR A 1 100 ? -9.153 2.932 -5.563 1.00 93.69 100 TYR A CA 1
ATOM 750 C C . TYR A 1 100 ? -9.517 2.854 -7.040 1.00 93.69 100 TYR A C 1
ATOM 752 O O . TYR A 1 100 ? -10.641 2.517 -7.418 1.00 93.69 100 TYR A O 1
ATOM 760 N N . GLY A 1 101 ? -8.549 3.186 -7.882 1.00 92.94 101 GLY A N 1
ATOM 761 C CA . GLY A 1 101 ? -8.678 3.117 -9.324 1.00 92.94 101 GLY A CA 1
ATOM 762 C C . GLY A 1 101 ? -7.331 3.336 -9.989 1.00 92.94 101 GLY A C 1
ATOM 763 O O . GLY A 1 101 ? -6.344 3.655 -9.332 1.00 92.94 101 GLY A O 1
ATOM 764 N N . PHE A 1 102 ? -7.313 3.176 -11.303 1.00 92.94 102 PHE A N 1
ATOM 765 C CA . PHE A 1 102 ? -6.143 3.408 -12.134 1.00 92.94 102 PHE A CA 1
ATOM 766 C C . PHE A 1 102 ? -6.558 4.155 -13.399 1.00 92.94 102 PHE A C 1
ATOM 768 O O . PHE A 1 102 ? -7.725 4.149 -13.805 1.00 92.94 102 PHE A O 1
ATOM 775 N N . THR A 1 103 ? -5.589 4.805 -14.029 1.00 90.81 103 THR A N 1
ATOM 776 C CA . THR A 1 103 ? -5.740 5.419 -15.347 1.00 90.81 103 THR A CA 1
ATOM 777 C C . THR A 1 103 ? -4.759 4.772 -16.304 1.00 90.81 103 THR A C 1
ATOM 779 O O . THR A 1 103 ? -3.616 4.547 -15.930 1.00 90.81 103 THR A O 1
ATOM 782 N N . GLY A 1 104 ? -5.181 4.525 -17.542 1.00 88.75 104 GLY A N 1
ATOM 783 C CA . GLY A 1 104 ? -4.354 3.809 -18.512 1.00 88.75 104 GLY A CA 1
ATOM 784 C C . GLY A 1 104 ? -4.593 2.303 -18.456 1.00 88.75 104 GLY A C 1
ATOM 785 O O . GLY A 1 104 ? -5.726 1.862 -18.251 1.00 88.75 104 GLY A O 1
ATOM 786 N N . ILE A 1 105 ? -3.540 1.533 -18.712 1.00 88.38 105 ILE A N 1
ATOM 787 C CA . ILE A 1 105 ? -3.562 0.070 -18.698 1.00 88.38 105 ILE A CA 1
ATOM 788 C C . ILE A 1 105 ? -2.949 -0.366 -17.373 1.00 88.38 105 ILE A C 1
ATOM 790 O O . ILE A 1 105 ? -1.888 0.127 -17.031 1.00 88.38 105 ILE A O 1
ATOM 794 N N . MET A 1 106 ? -3.641 -1.248 -16.653 1.00 87.88 106 MET A N 1
ATOM 795 C CA . MET A 1 106 ? -3.078 -1.950 -15.505 1.00 87.88 106 MET A CA 1
ATOM 796 C C . MET A 1 106 ? -2.520 -3.276 -16.023 1.00 87.88 106 MET A C 1
ATOM 798 O O . MET A 1 106 ? -3.276 -4.124 -16.517 1.00 87.88 106 MET A O 1
ATOM 802 N N . GLU A 1 107 ? -1.203 -3.410 -16.000 1.00 89.81 107 GLU A N 1
ATOM 803 C CA . GLU A 1 107 ? -0.492 -4.554 -16.553 1.00 89.81 107 GLU A CA 1
ATOM 804 C C . GLU A 1 107 ? -0.608 -5.755 -15.597 1.00 89.81 107 GLU A C 1
ATOM 806 O O . GLU A 1 107 ? -0.183 -5.728 -14.447 1.00 89.81 107 GLU A O 1
ATOM 811 N N . CYS A 1 108 ? -1.271 -6.823 -16.044 1.00 85.81 108 CYS A N 1
ATOM 812 C CA . CYS A 1 108 ? -1.593 -7.982 -15.208 1.00 85.81 108 CYS A CA 1
ATOM 813 C C . CYS A 1 108 ? -0.818 -9.223 -15.656 1.00 85.81 108 CYS A C 1
ATOM 815 O O . CYS A 1 108 ? -1.145 -9.796 -16.698 1.00 85.81 108 CYS A O 1
ATOM 817 N N . GLU A 1 109 ? 0.077 -9.735 -14.813 1.00 91.19 109 GLU A N 1
ATOM 818 C CA . GLU A 1 109 ? 0.627 -11.080 -14.967 1.00 91.19 109 GLU A CA 1
ATOM 819 C C . GLU A 1 109 ? -0.127 -12.084 -14.074 1.00 91.19 109 GLU A C 1
ATOM 821 O O . GLU A 1 109 ? -0.334 -11.845 -12.878 1.00 91.19 109 GLU A O 1
ATOM 826 N N . PRO A 1 110 ? -0.590 -13.222 -14.624 1.00 89.00 110 PRO A N 1
ATOM 827 C CA . PRO A 1 110 ? -1.371 -14.191 -13.868 1.00 89.00 110 PRO A CA 1
ATOM 828 C C . PRO A 1 110 ? -0.511 -14.951 -12.852 1.00 89.00 110 PRO A C 1
ATOM 830 O O . PRO A 1 110 ? 0.522 -15.508 -13.209 1.00 89.00 110 PRO A O 1
ATOM 833 N N . GLY A 1 111 ? -1.021 -15.093 -11.622 1.00 85.75 111 GLY A N 1
ATOM 834 C CA . GLY A 1 111 ? -0.392 -15.886 -10.555 1.00 85.75 111 GLY A CA 1
ATOM 835 C C . GLY A 1 111 ? 0.127 -15.081 -9.359 1.00 85.75 111 GLY A C 1
ATOM 836 O O . GLY A 1 111 ? 0.728 -15.682 -8.471 1.00 85.75 111 GLY A O 1
ATOM 837 N N . GLY A 1 112 ? -0.118 -13.766 -9.336 1.00 78.62 112 GLY A N 1
ATOM 838 C CA . GLY A 1 112 ? 0.295 -12.861 -8.259 1.00 78.62 112 GLY A CA 1
ATOM 839 C C . GLY A 1 112 ? -0.466 -13.023 -6.927 1.00 78.62 112 GLY A C 1
ATOM 840 O O . GLY A 1 112 ? -1.379 -13.854 -6.829 1.00 78.62 112 GLY A O 1
ATOM 841 N N . PRO A 1 113 ? -0.119 -12.220 -5.898 1.00 89.62 113 PRO A N 1
ATOM 842 C CA . PRO A 1 113 ? 0.828 -11.095 -5.942 1.00 89.62 113 PRO A CA 1
ATOM 843 C C . PRO A 1 113 ? 2.296 -11.526 -6.057 1.00 89.62 113 PRO A C 1
ATOM 845 O O . PRO A 1 113 ? 2.687 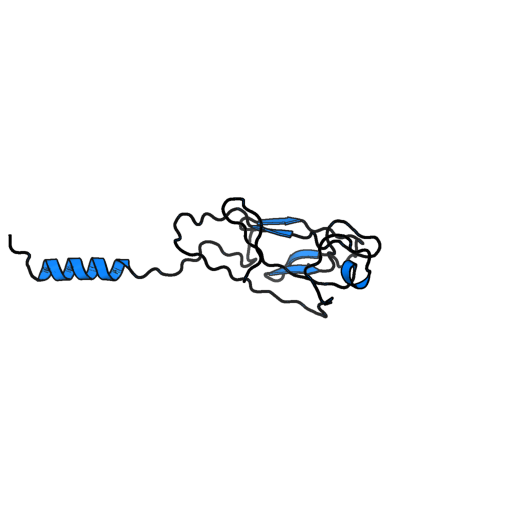-12.576 -5.544 1.00 89.62 113 PRO A O 1
ATOM 848 N N . TYR A 1 114 ? 3.111 -10.706 -6.722 1.00 91.06 114 TYR A N 1
ATOM 849 C CA . TYR A 1 114 ? 4.550 -10.935 -6.882 1.00 91.06 114 TYR A CA 1
ATOM 850 C C . TYR A 1 114 ? 5.356 -9.913 -6.085 1.00 91.06 114 TYR A C 1
ATOM 852 O O . TYR A 1 114 ? 5.085 -8.718 -6.146 1.00 91.06 114 TYR A O 1
ATOM 860 N N . PHE A 1 115 ? 6.372 -10.382 -5.364 1.00 90.62 115 PHE A N 1
ATOM 861 C CA . PHE A 1 115 ? 7.258 -9.542 -4.562 1.00 90.62 115 PHE A CA 1
ATOM 862 C C . PHE A 1 115 ? 8.719 -9.886 -4.844 1.00 90.62 115 PHE A C 1
ATOM 864 O O . PHE A 1 115 ? 9.067 -11.055 -5.036 1.00 90.62 115 PHE A O 1
ATOM 871 N N . GLY A 1 116 ? 9.580 -8.873 -4.792 1.00 91.25 116 GLY A N 1
ATOM 872 C CA . GLY A 1 116 ? 10.994 -8.991 -5.123 1.00 91.25 116 GLY A CA 1
ATOM 873 C C . GLY A 1 116 ? 11.247 -9.202 -6.616 1.00 91.25 116 GLY A C 1
ATOM 874 O O . GLY A 1 116 ? 10.329 -9.232 -7.427 1.00 91.25 116 GLY A O 1
ATOM 875 N N . CYS A 1 117 ? 12.521 -9.372 -6.976 1.00 91.81 117 CYS A N 1
ATOM 876 C CA . CYS A 1 117 ? 12.900 -9.645 -8.360 1.00 91.81 117 CYS A CA 1
ATOM 877 C C . CYS A 1 117 ? 12.629 -11.103 -8.719 1.00 91.81 117 CYS A C 1
ATOM 879 O O . CYS A 1 117 ? 13.266 -12.014 -8.179 1.00 91.81 117 CYS A O 1
ATOM 881 N N . SER A 1 118 ? 11.732 -11.320 -9.674 1.00 91.31 118 SER A N 1
ATOM 882 C CA . SER A 1 118 ? 11.431 -12.646 -10.207 1.00 91.31 118 SER A CA 1
ATOM 883 C C . SER A 1 118 ? 12.452 -13.097 -11.260 1.00 91.31 118 SER A C 1
ATOM 885 O O . SER A 1 118 ? 12.613 -14.298 -11.492 1.00 91.31 118 SER A O 1
ATOM 887 N N . GLY A 1 119 ? 13.145 -12.147 -11.906 1.00 90.75 119 GLY A N 1
ATOM 888 C CA . GLY A 1 119 ? 13.996 -12.407 -13.070 1.00 90.75 119 GLY A CA 1
ATOM 889 C C . GLY A 1 119 ? 13.203 -12.598 -14.368 1.00 90.75 119 GLY A C 1
ATOM 890 O O . GLY A 1 119 ? 13.779 -12.970 -15.392 1.00 90.75 119 GLY A O 1
ATOM 891 N N . ASN A 1 120 ? 11.892 -12.357 -14.333 1.00 90.88 120 ASN A N 1
ATOM 892 C CA . ASN A 1 120 ? 11.013 -12.328 -15.489 1.00 90.88 120 ASN A CA 1
ATOM 893 C C . ASN A 1 120 ? 10.603 -10.879 -15.764 1.00 90.88 120 ASN A C 1
ATOM 895 O O . ASN A 1 120 ? 9.911 -10.268 -14.956 1.00 90.88 120 ASN A O 1
ATOM 899 N N . VAL A 1 121 ? 10.979 -10.359 -16.934 1.00 90.00 121 VAL A N 1
ATOM 900 C CA . VAL A 1 121 ? 10.676 -8.977 -17.337 1.00 90.00 121 VAL A CA 1
ATOM 901 C C . VAL A 1 121 ? 9.180 -8.669 -17.350 1.00 90.00 121 VAL A C 1
ATOM 903 O O . VAL A 1 121 ? 8.798 -7.548 -17.046 1.00 90.00 121 VAL A O 1
ATOM 906 N N . ASN A 1 122 ? 8.328 -9.655 -17.641 1.00 90.69 122 ASN A N 1
ATOM 907 C CA . ASN A 1 122 ? 6.887 -9.431 -17.641 1.00 90.69 122 ASN A CA 1
ATOM 908 C C . ASN A 1 122 ? 6.348 -9.164 -16.230 1.00 90.69 122 ASN A C 1
ATOM 910 O O . ASN A 1 122 ? 5.374 -8.447 -16.087 1.00 90.69 122 ASN A O 1
ATOM 914 N N . ILE A 1 123 ? 6.973 -9.730 -15.193 1.00 90.81 123 ILE A N 1
ATOM 915 C CA . ILE A 1 123 ? 6.567 -9.510 -13.800 1.00 90.81 123 ILE A CA 1
ATOM 916 C C . ILE A 1 123 ? 7.261 -8.263 -13.254 1.00 90.81 123 ILE A C 1
ATOM 918 O O . ILE A 1 123 ? 6.599 -7.383 -12.723 1.00 90.81 123 ILE A O 1
ATOM 922 N N . ASP A 1 124 ? 8.581 -8.172 -13.420 1.00 90.38 124 ASP A N 1
ATOM 923 C CA . ASP A 1 124 ? 9.380 -7.110 -12.803 1.00 90.38 124 ASP A CA 1
ATOM 924 C C . ASP A 1 124 ? 9.101 -5.725 -13.443 1.00 90.38 124 ASP A C 1
ATOM 926 O O . ASP A 1 124 ? 9.319 -4.713 -12.789 1.00 90.38 124 ASP A O 1
ATOM 930 N N . ASN A 1 125 ? 8.617 -5.666 -14.696 1.00 87.44 125 ASN A N 1
ATOM 931 C CA . ASN A 1 125 ? 8.347 -4.423 -15.452 1.00 87.44 125 ASN A CA 1
ATOM 932 C C . ASN A 1 125 ? 6.934 -4.304 -16.038 1.00 87.44 125 ASN A C 1
ATOM 934 O O . ASN A 1 125 ? 6.690 -3.429 -16.864 1.00 87.44 125 ASN A O 1
ATOM 938 N N . GLY A 1 126 ? 6.073 -5.281 -15.785 1.00 86.31 126 GLY A N 1
ATOM 939 C CA . GLY A 1 126 ? 4.798 -5.406 -16.496 1.00 86.31 126 GLY A CA 1
ATOM 940 C C . GLY A 1 126 ? 3.714 -6.022 -15.631 1.00 86.31 126 GLY A C 1
ATOM 941 O O . GLY A 1 126 ? 2.748 -6.583 -16.150 1.00 86.31 126 GLY A O 1
ATOM 942 N N . HIS A 1 127 ? 3.893 -5.961 -14.311 1.00 90.56 127 HIS A N 1
ATOM 943 C CA . HIS A 1 127 ? 2.873 -6.355 -13.365 1.00 90.56 127 HIS A CA 1
ATOM 944 C C . HIS A 1 127 ? 2.567 -5.232 -12.380 1.00 90.56 127 HIS A C 1
ATOM 946 O O . HIS A 1 127 ? 3.081 -5.206 -11.260 1.00 90.56 127 HIS A O 1
ATOM 952 N N . ASP A 1 128 ? 1.662 -4.352 -12.796 1.00 89.69 128 ASP A N 1
ATOM 953 C CA . ASP A 1 128 ? 1.008 -3.421 -11.895 1.00 89.69 128 ASP A CA 1
ATOM 954 C C . ASP A 1 128 ? 0.171 -4.210 -10.886 1.00 89.69 128 ASP A C 1
ATOM 956 O O . ASP A 1 128 ? -0.676 -5.040 -11.234 1.00 89.69 128 ASP A O 1
ATOM 960 N N . GLN A 1 129 ? 0.372 -3.938 -9.603 1.00 89.44 129 GLN A N 1
ATOM 961 C CA . GLN A 1 129 ? -0.431 -4.538 -8.548 1.00 89.44 129 GLN A CA 1
ATOM 962 C C . GLN A 1 129 ? -0.673 -3.549 -7.414 1.00 89.44 129 GLN A C 1
ATOM 964 O O . GLN A 1 129 ? 0.138 -2.675 -7.123 1.00 89.44 129 GLN A O 1
ATOM 969 N N . MET A 1 130 ? -1.812 -3.715 -6.750 1.00 90.44 130 MET A N 1
ATOM 970 C CA . MET A 1 130 ? -2.175 -2.962 -5.559 1.00 90.44 130 MET A CA 1
ATOM 971 C C . MET A 1 130 ? -2.772 -3.929 -4.549 1.00 90.44 130 MET A C 1
ATOM 973 O O . MET A 1 130 ? -3.686 -4.691 -4.872 1.00 90.44 130 MET A O 1
ATOM 977 N N . LEU A 1 131 ? -2.238 -3.899 -3.334 1.00 92.31 131 LEU A N 1
ATOM 978 C CA . LEU A 1 131 ? -2.660 -4.734 -2.220 1.00 92.31 131 LEU A CA 1
ATOM 979 C C . LEU A 1 131 ? -3.218 -3.829 -1.127 1.00 92.31 131 LEU A C 1
ATOM 981 O O . LEU A 1 131 ? -2.660 -2.773 -0.840 1.00 92.31 131 LEU A O 1
ATOM 985 N N . PHE A 1 132 ? -4.320 -4.256 -0.521 1.00 94.56 132 PHE A N 1
ATOM 986 C CA . PHE A 1 132 ? -4.859 -3.628 0.677 1.00 94.56 132 PHE A CA 1
ATOM 987 C C . PHE A 1 132 ? -4.722 -4.617 1.810 1.00 94.56 132 PHE A C 1
ATOM 989 O O . PHE A 1 132 ? -5.278 -5.714 1.736 1.00 94.56 132 PHE A O 1
ATOM 996 N N . GLU A 1 133 ? -3.968 -4.243 2.832 1.00 95.56 133 GLU A N 1
ATOM 997 C CA . GLU A 1 133 ? -3.611 -5.136 3.923 1.00 95.56 133 GLU A CA 1
ATOM 998 C C . GLU A 1 133 ? -3.847 -4.462 5.272 1.00 95.56 133 GLU A C 1
ATOM 1000 O O . GLU A 1 133 ? -3.881 -3.237 5.381 1.00 95.56 133 GLU A O 1
ATOM 1005 N N . TYR A 1 134 ? -4.037 -5.270 6.310 1.00 95.62 134 TYR A N 1
ATOM 1006 C CA . TYR A 1 134 ? -4.134 -4.811 7.689 1.00 95.62 134 TYR A CA 1
ATOM 1007 C C . TYR A 1 134 ? -3.276 -5.683 8.602 1.00 95.62 134 TYR A C 1
ATOM 1009 O O . TYR A 1 134 ? -3.090 -6.871 8.345 1.00 95.62 134 TYR A O 1
ATOM 1017 N N . SER A 1 135 ? -2.786 -5.101 9.693 1.00 96.12 135 SER A N 1
ATOM 1018 C CA . SER A 1 135 ? -2.130 -5.821 10.786 1.00 96.12 135 SER A CA 1
ATOM 1019 C C . SER A 1 135 ? -2.887 -5.554 12.085 1.00 96.12 135 SER A C 1
ATOM 1021 O O . SER A 1 135 ? -3.362 -4.443 12.319 1.00 96.12 135 SER A O 1
ATOM 1023 N N . LEU A 1 136 ? -3.030 -6.587 12.917 1.00 94.50 136 LEU A N 1
ATOM 1024 C CA . LEU A 1 136 ? -3.634 -6.490 14.245 1.00 94.50 136 LEU A CA 1
ATOM 1025 C C . LEU A 1 136 ? -2.572 -6.776 15.302 1.00 94.50 136 LEU A C 1
ATOM 1027 O O . LEU A 1 136 ? -1.842 -7.761 15.186 1.00 94.50 136 LEU A O 1
ATOM 1031 N N . ASP A 1 137 ? -2.511 -5.929 16.330 1.00 92.44 137 ASP A N 1
ATOM 1032 C CA . ASP A 1 137 ? -1.655 -6.102 17.510 1.00 92.44 137 ASP A CA 1
ATOM 1033 C C . ASP A 1 137 ? -0.162 -6.328 17.180 1.00 92.44 137 ASP A C 1
ATOM 1035 O O . ASP A 1 137 ? 0.522 -7.129 17.820 1.00 92.44 137 ASP A O 1
ATOM 1039 N N . GLY A 1 138 ? 0.348 -5.646 16.145 1.00 91.44 138 GLY A N 1
ATOM 1040 C CA . GLY A 1 138 ? 1.731 -5.801 15.671 1.00 91.44 138 GLY A CA 1
ATOM 1041 C C . GLY A 1 138 ? 2.017 -7.148 14.994 1.00 91.44 138 GLY A C 1
ATOM 1042 O O . GLY A 1 138 ? 3.176 -7.550 14.869 1.00 91.44 138 GLY A O 1
ATOM 1043 N N . GLY A 1 139 ? 0.971 -7.875 14.596 1.00 96.06 139 GLY A N 1
ATOM 1044 C CA . GLY A 1 139 ? 1.060 -9.117 13.841 1.00 96.06 139 GLY A CA 1
ATOM 1045 C C . GLY A 1 139 ? 1.487 -8.924 12.377 1.00 96.06 139 GLY A C 1
ATOM 1046 O O . GLY A 1 139 ? 1.827 -7.819 11.947 1.00 96.06 139 GLY A O 1
ATOM 1047 N N . PRO A 1 140 ? 1.481 -10.004 11.576 1.00 95.69 140 PRO A N 1
ATOM 1048 C CA . PRO A 1 140 ? 1.735 -9.901 10.143 1.00 95.69 140 PRO A CA 1
ATOM 1049 C C . PRO A 1 140 ? 0.610 -9.141 9.429 1.00 95.69 140 PRO A C 1
ATOM 1051 O O . PRO A 1 140 ? -0.541 -9.163 9.873 1.00 95.69 140 PRO A O 1
ATOM 1054 N N . PHE A 1 141 ? 0.943 -8.529 8.293 1.00 93.94 141 PHE A N 1
ATOM 1055 C CA . PHE A 1 141 ? -0.053 -7.992 7.372 1.00 93.94 141 PHE A CA 1
ATOM 1056 C C . PHE A 1 141 ? -0.866 -9.116 6.723 1.00 93.94 141 PHE A C 1
ATOM 1058 O O . PHE A 1 141 ? -0.347 -10.189 6.402 1.00 93.94 141 PHE A O 1
ATOM 1065 N N . VAL A 1 142 ? -2.163 -8.863 6.570 1.00 94.50 142 VAL A N 1
ATOM 1066 C CA . VAL A 1 142 ? -3.142 -9.760 5.958 1.00 94.50 142 VAL A CA 1
ATOM 1067 C C . VAL A 1 142 ? -3.951 -8.967 4.942 1.00 94.50 142 VAL A C 1
ATOM 1069 O O . VAL A 1 142 ? -4.468 -7.898 5.259 1.00 94.50 142 VAL A O 1
ATOM 1072 N N . THR A 1 143 ? -4.089 -9.494 3.727 1.00 92.44 143 THR A N 1
ATOM 1073 C CA . THR A 1 143 ? -4.872 -8.858 2.662 1.00 92.44 143 THR A CA 1
ATOM 1074 C C . THR A 1 143 ? -6.363 -8.803 3.002 1.00 92.44 143 THR A C 1
ATOM 1076 O O . THR A 1 143 ? -6.906 -9.728 3.609 1.00 92.44 143 THR A O 1
ATOM 1079 N N . PHE A 1 144 ? -7.038 -7.726 2.591 1.00 86.94 144 PHE A N 1
ATOM 1080 C CA . PHE A 1 144 ? -8.492 -7.591 2.682 1.00 86.94 144 PHE A CA 1
ATOM 1081 C C . PHE A 1 144 ? -9.158 -8.779 1.969 1.00 86.94 144 PHE A C 1
ATOM 1083 O O . PHE A 1 144 ? -8.727 -9.179 0.886 1.00 86.94 144 PHE A O 1
ATOM 1090 N N . THR A 1 145 ? -10.219 -9.327 2.561 1.00 72.81 145 THR A N 1
ATOM 1091 C CA . THR A 1 145 ? -11.018 -10.425 1.989 1.00 72.81 145 THR A CA 1
ATOM 1092 C C . THR A 1 145 ? -12.465 -10.023 1.805 1.00 72.81 145 THR A C 1
ATOM 1094 O O . THR A 1 145 ? -12.992 -9.394 2.751 1.00 72.81 145 THR A O 1
#